Protein AF-A0A934IJY9-F1 (afdb_monomer_lite)

Sequence (150 aa):
MQFLTVPRVTLLGAALAAGGCPAAQGAAPAQQARPVVALDCAAAEARLPGACRALKDALRAIAPGAVQRVMDDLSRAPTRPGDLALALRIADARVRLDWRHGADALRPGPSAPLRPGAAPGPLVRRLLADLPDPLRPKARARPAFDPPEP

Structure (mmCIF, N/CA/C/O backbone):
data_AF-A0A934IJY9-F1
#
_entry.id   AF-A0A934IJY9-F1
#
loop_
_atom_site.group_PDB
_atom_site.id
_atom_site.type_symbol
_atom_site.label_atom_id
_atom_site.label_alt_id
_atom_site.label_comp_id
_atom_site.label_asym_id
_atom_site.label_entity_id
_atom_site.label_seq_id
_atom_site.pdbx_PDB_ins_code
_atom_site.Cartn_x
_atom_site.Cartn_y
_atom_site.Cartn_z
_atom_site.occupancy
_atom_site.B_iso_or_equiv
_atom_site.auth_seq_id
_atom_site.auth_comp_id
_atom_site.auth_asym_id
_atom_site.auth_atom_id
_atom_site.pdbx_PDB_model_num
ATOM 1 N N . MET A 1 1 ? -16.702 26.039 96.325 1.00 39.88 1 MET A N 1
ATOM 2 C CA . MET A 1 1 ? -15.902 25.746 95.115 1.00 39.88 1 MET A CA 1
ATOM 3 C C . MET A 1 1 ? -16.647 26.371 93.943 1.00 39.88 1 MET A C 1
ATOM 5 O O . MET A 1 1 ? -17.825 26.082 93.811 1.00 39.88 1 MET A O 1
ATOM 9 N N . GLN A 1 2 ? -16.154 27.521 93.462 1.00 42.94 2 GLN A N 1
ATOM 10 C CA . GLN A 1 2 ? -15.513 27.708 92.140 1.00 42.94 2 GLN A CA 1
ATOM 11 C C . GLN A 1 2 ? -16.478 27.482 90.959 1.00 42.94 2 GLN A C 1
ATOM 13 O O . GLN A 1 2 ? -17.126 26.450 90.918 1.00 42.94 2 GLN A O 1
ATOM 18 N N . PHE A 1 3 ? -16.566 28.294 89.908 1.00 38.41 3 PHE A N 1
ATOM 19 C CA . PHE A 1 3 ? -16.251 29.694 89.595 1.00 38.41 3 PHE A CA 1
ATOM 20 C C . PHE A 1 3 ? -16.725 29.870 88.129 1.00 38.41 3 PHE A C 1
ATOM 22 O O . PHE A 1 3 ? -16.528 28.956 87.340 1.00 38.41 3 PHE A O 1
ATOM 29 N N . LEU A 1 4 ? -17.293 31.042 87.809 1.00 41.91 4 LEU A N 1
ATOM 30 C CA . LEU A 1 4 ? -17.142 31.824 86.557 1.00 41.91 4 LEU A CA 1
ATOM 31 C C . LEU A 1 4 ? -17.457 31.151 85.184 1.00 41.91 4 LEU A C 1
ATOM 33 O O 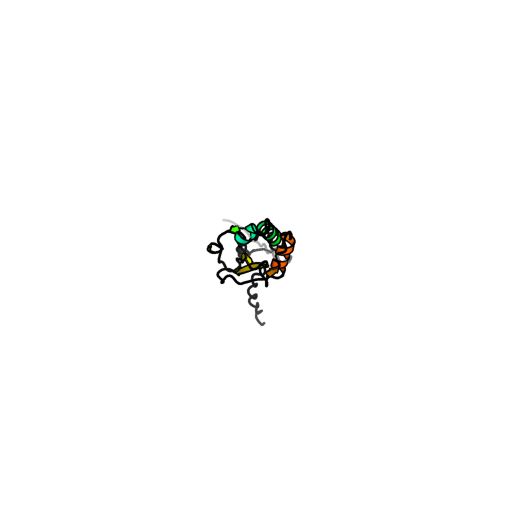. LEU A 1 4 ? -16.870 30.149 84.812 1.00 41.91 4 LEU A O 1
ATOM 37 N N . THR A 1 5 ? -18.427 31.635 84.392 1.00 41.69 5 THR A N 1
ATOM 38 C CA . THR A 1 5 ? -18.363 32.798 83.455 1.00 41.69 5 THR A CA 1
ATOM 39 C C . THR A 1 5 ? -18.148 32.356 81.992 1.00 41.69 5 THR A C 1
ATOM 41 O O . THR A 1 5 ? -17.068 31.903 81.647 1.00 41.69 5 THR A O 1
ATOM 44 N N . VAL A 1 6 ? -19.220 32.411 81.170 1.00 43.47 6 VAL A N 1
ATOM 45 C CA . VAL A 1 6 ? -19.482 33.321 80.004 1.00 43.47 6 VAL A CA 1
ATOM 46 C C . VAL A 1 6 ? -18.249 33.779 79.162 1.00 43.47 6 VAL A C 1
ATOM 48 O O . VAL A 1 6 ? -17.202 33.950 79.772 1.00 43.47 6 VAL A O 1
ATOM 51 N N . PRO A 1 7 ? -18.295 34.167 77.849 1.00 51.06 7 PRO A N 1
ATOM 52 C CA . PRO A 1 7 ? -19.307 34.115 76.762 1.00 51.06 7 PRO A CA 1
ATOM 53 C C . PRO A 1 7 ? -18.787 33.641 75.360 1.00 51.06 7 PRO A C 1
ATOM 55 O O . PRO A 1 7 ? -17.604 33.431 75.132 1.00 51.06 7 PRO A O 1
ATOM 58 N N . ARG A 1 8 ? -19.732 33.592 74.398 1.00 47.12 8 ARG A N 1
ATOM 59 C CA . ARG A 1 8 ? -19.678 34.009 72.967 1.00 47.12 8 ARG A CA 1
ATOM 60 C C . ARG A 1 8 ? -18.333 34.023 72.219 1.00 47.12 8 ARG A C 1
ATOM 62 O O . ARG A 1 8 ? -17.510 34.893 72.473 1.00 47.12 8 ARG A O 1
ATOM 69 N N . VAL A 1 9 ? -18.325 33.355 71.058 1.00 45.47 9 VAL A N 1
ATOM 70 C CA . VAL A 1 9 ? -17.941 34.003 69.787 1.00 45.47 9 VAL A CA 1
ATOM 71 C C . VAL A 1 9 ? -18.907 33.560 68.685 1.00 45.47 9 VAL A C 1
ATOM 73 O O . VAL A 1 9 ? -18.938 32.401 68.287 1.00 45.47 9 VAL A O 1
ATOM 76 N N . THR A 1 10 ? -19.710 34.507 68.206 1.00 46.72 10 THR A N 1
ATOM 77 C CA . THR A 1 10 ? -20.402 34.433 66.918 1.00 46.72 10 THR A CA 1
ATOM 78 C C . THR A 1 10 ? -19.390 34.822 65.844 1.00 46.72 10 THR A C 1
ATOM 80 O O . THR A 1 10 ? -18.819 35.906 65.935 1.00 46.72 10 THR A O 1
ATOM 83 N N . LEU A 1 11 ? -19.190 33.998 64.818 1.00 49.59 11 LEU A N 1
ATOM 84 C CA . LEU A 1 11 ? -18.538 34.426 63.580 1.00 49.59 11 LEU A CA 1
ATOM 85 C C . LEU A 1 11 ? -19.429 34.038 62.402 1.00 49.59 11 LEU A C 1
ATOM 87 O O . LEU A 1 11 ? -19.454 32.899 61.945 1.00 49.59 11 LEU A O 1
ATOM 91 N N . LEU A 1 12 ? -20.197 35.033 61.954 1.00 44.19 12 LEU A N 1
ATOM 92 C CA . LEU A 1 12 ? -20.664 35.136 60.579 1.00 44.19 12 LEU A CA 1
ATOM 93 C C . LEU A 1 12 ? -19.436 35.124 59.661 1.00 44.19 12 LEU A C 1
ATOM 95 O O . LEU A 1 12 ? -18.522 35.924 59.843 1.00 44.19 12 LEU A O 1
ATOM 99 N N . GLY A 1 13 ? -19.459 34.269 58.646 1.00 36.81 13 GLY A N 1
ATOM 100 C CA . GLY A 1 13 ? -18.514 34.292 57.537 1.00 36.81 13 GLY A CA 1
ATOM 101 C C . GLY A 1 13 ? -19.250 34.010 56.236 1.00 36.81 13 GLY A C 1
ATOM 102 O O . GLY A 1 13 ? -19.207 32.896 55.731 1.00 36.81 13 GLY A O 1
ATOM 103 N N . ALA A 1 14 ? -19.956 35.014 55.718 1.00 49.47 14 ALA A N 1
ATOM 104 C CA . ALA A 1 14 ? -20.359 35.062 54.320 1.00 49.47 14 ALA A CA 1
ATOM 105 C C . ALA A 1 14 ? -19.347 35.943 53.578 1.00 49.47 14 ALA A C 1
ATOM 107 O O . ALA A 1 14 ? -19.273 37.141 53.840 1.00 49.47 14 ALA A O 1
ATOM 108 N N . ALA A 1 15 ? -18.575 35.355 52.665 1.00 47.81 15 ALA A N 1
ATOM 109 C CA . ALA A 1 15 ? -17.852 36.084 51.629 1.00 47.81 15 ALA A CA 1
ATOM 110 C C . ALA A 1 15 ? -17.633 35.168 50.418 1.00 47.81 15 ALA A C 1
ATOM 112 O O . ALA A 1 15 ? -16.990 34.124 50.507 1.00 47.81 15 ALA A O 1
ATOM 113 N N . LEU A 1 16 ? -18.227 35.575 49.297 1.00 47.97 16 LEU A N 1
ATOM 114 C CA . LEU A 1 16 ? -18.007 35.039 47.962 1.00 47.97 16 LEU A CA 1
ATOM 115 C C . LEU A 1 16 ? -16.563 35.297 47.505 1.00 47.97 16 LEU A C 1
ATOM 117 O O . LEU A 1 16 ? -16.056 36.386 47.756 1.00 47.97 16 LEU A O 1
ATOM 121 N N . ALA A 1 17 ? -15.971 34.368 46.745 1.00 40.31 17 ALA A N 1
ATOM 122 C CA . ALA A 1 17 ? -15.348 34.635 45.438 1.00 40.31 17 ALA A CA 1
ATOM 123 C C . ALA A 1 17 ? -14.530 33.431 44.932 1.00 40.31 17 ALA A C 1
ATOM 125 O O . ALA A 1 17 ? -13.671 32.911 45.629 1.00 40.31 17 ALA A O 1
ATOM 126 N N . ALA A 1 18 ? -14.798 33.072 43.674 1.00 43.62 18 ALA A N 1
ATOM 127 C CA . ALA A 1 18 ? -13.849 32.633 42.650 1.00 43.62 18 ALA A CA 1
ATOM 128 C C . ALA A 1 18 ? -12.786 31.557 42.973 1.00 43.62 18 ALA A C 1
ATOM 130 O O . ALA A 1 18 ? -11.790 31.805 43.641 1.00 43.62 18 ALA A O 1
ATOM 131 N N . GLY A 1 19 ? -12.890 30.439 42.243 1.00 42.66 19 GLY A N 1
ATOM 132 C CA . GLY A 1 19 ? -11.715 29.755 41.694 1.00 42.66 19 GLY A CA 1
ATOM 133 C C . GLY A 1 19 ? -11.432 28.367 42.263 1.00 42.66 19 GLY A C 1
ATOM 134 O O . GLY A 1 19 ? -10.931 28.237 43.371 1.00 42.66 19 GLY A O 1
ATOM 135 N N . GLY A 1 20 ? -11.667 27.329 41.450 1.00 34.41 20 GLY A N 1
ATOM 136 C CA . GLY A 1 20 ? -11.068 26.013 41.694 1.00 34.41 20 GLY A CA 1
ATOM 137 C C . GLY A 1 20 ? -11.815 24.803 41.127 1.00 34.41 20 GLY A C 1
ATOM 138 O O . GLY A 1 20 ? -12.292 23.971 41.887 1.00 34.41 20 GLY A O 1
ATOM 139 N N . CYS A 1 21 ? -11.851 24.639 39.800 1.00 44.97 21 CYS A N 1
ATOM 140 C CA . CYS A 1 21 ? -11.663 23.290 39.225 1.00 44.97 21 CYS A CA 1
ATOM 141 C C . CYS A 1 21 ? -10.242 22.798 39.607 1.00 44.97 21 CYS A C 1
ATOM 143 O O . CYS A 1 21 ? -9.405 23.674 39.834 1.00 44.97 21 CYS A O 1
ATOM 145 N N . PRO A 1 22 ? -9.882 21.490 39.606 1.00 49.22 22 PRO A N 1
ATOM 146 C CA . PRO A 1 22 ? -10.523 20.385 38.877 1.00 49.22 22 PRO A CA 1
ATOM 147 C C . PRO A 1 22 ? -10.509 19.020 39.619 1.00 49.22 22 PRO A C 1
ATOM 149 O O . PRO A 1 22 ? -9.453 18.504 39.970 1.00 49.22 22 PRO A O 1
ATOM 152 N N . ALA A 1 23 ? -11.639 18.321 39.742 1.00 41.19 23 ALA A N 1
ATOM 153 C CA . ALA A 1 23 ? -11.601 16.869 39.972 1.00 41.19 23 ALA A CA 1
ATOM 154 C C . ALA A 1 23 ? -11.838 16.167 38.637 1.00 41.19 23 ALA A C 1
ATOM 156 O O . ALA A 1 23 ? -12.945 15.775 38.278 1.00 41.19 23 ALA A O 1
ATOM 157 N N . ALA A 1 24 ? -10.748 16.093 37.880 1.00 48.19 24 ALA A N 1
ATOM 158 C CA . ALA A 1 24 ? -10.607 15.335 36.659 1.00 48.19 24 ALA A CA 1
ATOM 159 C C . ALA A 1 24 ? -10.937 13.854 36.903 1.00 48.19 24 ALA A C 1
ATOM 161 O O . ALA A 1 24 ? -10.060 13.048 37.192 1.00 48.19 24 ALA A O 1
ATOM 162 N N . GLN A 1 25 ? -12.186 13.463 36.675 1.00 42.84 25 GLN A N 1
ATOM 163 C CA . GLN A 1 25 ? -12.446 12.156 36.081 1.00 42.84 25 GLN A CA 1
ATOM 164 C C . GLN A 1 25 ? -12.276 12.334 34.580 1.00 42.84 25 GLN A C 1
ATOM 166 O O . GLN A 1 25 ? -13.222 12.322 33.796 1.00 42.84 25 GLN A O 1
ATOM 171 N N . GLY A 1 26 ? -11.023 12.585 34.192 1.00 38.62 26 GLY A N 1
ATOM 172 C CA . GLY A 1 26 ? -10.607 12.342 32.832 1.00 38.62 26 GLY A CA 1
ATOM 173 C C . GLY A 1 26 ? -10.929 10.884 32.580 1.00 38.62 26 GLY A C 1
ATOM 174 O O . GLY A 1 26 ? -10.255 10.004 33.110 1.00 38.62 26 GLY A O 1
ATOM 175 N N . ALA A 1 27 ? -11.981 10.632 31.801 1.00 39.31 27 ALA A N 1
ATOM 176 C CA . ALA A 1 27 ? -12.021 9.444 30.981 1.00 39.31 27 ALA A CA 1
ATOM 177 C C . ALA A 1 27 ? -10.633 9.387 30.350 1.00 39.31 27 ALA A C 1
ATOM 179 O O . ALA A 1 27 ? -10.300 10.261 29.544 1.00 39.31 27 ALA A O 1
ATOM 180 N N . ALA A 1 28 ? -9.784 8.467 30.830 1.00 37.78 28 ALA A N 1
ATOM 181 C CA . ALA A 1 28 ? -8.493 8.217 30.220 1.00 37.78 28 ALA A CA 1
ATOM 182 C C . ALA A 1 28 ? -8.800 8.169 28.726 1.00 37.78 28 ALA A C 1
ATOM 184 O O . ALA A 1 28 ? -9.704 7.402 28.367 1.00 37.78 28 ALA A O 1
ATOM 185 N N . PRO A 1 29 ? -8.220 9.063 27.897 1.00 42.06 29 PRO A N 1
ATOM 186 C CA . PRO A 1 29 ? -8.579 9.122 26.493 1.00 42.06 29 PRO A CA 1
ATOM 187 C C . PRO A 1 29 ? -8.396 7.701 26.016 1.00 42.06 29 PRO A C 1
ATOM 189 O O . PRO A 1 29 ? -7.272 7.208 26.115 1.00 42.06 29 PRO A O 1
ATOM 192 N N . ALA A 1 30 ? -9.510 7.027 25.683 1.00 45.91 30 ALA A N 1
ATOM 193 C CA . ALA A 1 30 ? -9.526 5.611 25.353 1.00 45.91 30 ALA A CA 1
ATOM 194 C C . ALA A 1 30 ? -8.366 5.447 24.403 1.00 45.91 30 ALA A C 1
ATOM 196 O O . ALA A 1 30 ? -8.402 6.086 23.353 1.00 45.91 30 ALA A O 1
ATOM 197 N N . GLN A 1 31 ? -7.293 4.809 24.880 1.00 47.12 31 GLN A N 1
ATOM 198 C CA . GLN A 1 31 ? -5.966 4.951 24.306 1.00 47.12 31 GLN A CA 1
ATOM 199 C C . GLN A 1 31 ? -6.106 4.372 22.918 1.00 47.12 31 GLN A C 1
ATOM 201 O O . GLN A 1 31 ? -6.133 3.152 22.776 1.00 47.12 31 GLN A O 1
ATOM 206 N N . GLN A 1 32 ? -6.401 5.249 21.949 1.00 52.84 32 GLN A N 1
ATOM 207 C CA . GLN A 1 32 ? -6.930 4.862 20.653 1.00 52.84 32 GLN A CA 1
ATOM 208 C C . GLN A 1 32 ? -5.838 3.983 20.103 1.00 52.84 32 GLN A C 1
ATOM 210 O O . GLN A 1 32 ? -4.730 4.474 19.870 1.00 52.84 32 GLN A O 1
ATOM 215 N N . ALA A 1 33 ? -6.104 2.674 20.075 1.00 56.91 33 ALA A N 1
ATOM 216 C CA . ALA A 1 33 ? -5.108 1.686 19.724 1.00 56.91 33 ALA A CA 1
ATOM 217 C C . ALA A 1 33 ? -4.552 2.150 18.386 1.00 56.91 33 ALA A C 1
ATOM 219 O O . ALA A 1 33 ? -5.311 2.263 17.424 1.00 56.91 33 ALA A O 1
ATOM 220 N N . ARG A 1 34 ? -3.284 2.589 18.388 1.00 63.50 34 ARG A N 1
ATOM 221 C CA . ARG A 1 34 ? -2.725 3.305 17.244 1.00 63.50 34 ARG A CA 1
ATOM 222 C C . ARG A 1 34 ? -2.916 2.401 16.032 1.00 63.50 34 ARG A C 1
ATOM 224 O O . ARG A 1 34 ? -2.428 1.270 16.099 1.00 63.50 34 ARG A O 1
ATOM 231 N N . PRO A 1 35 ? -3.637 2.855 14.994 1.00 67.19 35 PRO A N 1
ATOM 232 C CA . PRO A 1 35 ? -3.967 2.005 13.864 1.00 67.19 35 PRO A CA 1
ATOM 233 C C . PRO A 1 35 ? -2.666 1.475 13.277 1.00 67.19 35 PRO A C 1
ATOM 235 O O . PRO A 1 35 ? -1.737 2.245 13.014 1.00 67.19 35 PRO A O 1
ATOM 238 N N . VAL A 1 36 ? -2.564 0.156 13.151 1.00 76.94 36 VAL A N 1
ATOM 239 C CA . VAL A 1 36 ? -1.378 -0.480 12.592 1.00 76.94 36 VAL A CA 1
ATOM 240 C C . VAL A 1 36 ? -1.572 -0.608 11.093 1.00 76.94 36 VAL A C 1
ATOM 242 O O . VAL A 1 36 ? -2.537 -1.215 10.631 1.00 76.94 36 VAL A O 1
ATOM 245 N N . VAL A 1 37 ? -0.625 -0.065 10.330 1.00 80.62 37 VAL A N 1
ATOM 246 C CA . VAL A 1 37 ? -0.552 -0.289 8.886 1.00 80.62 37 VAL A CA 1
ATOM 247 C C . VAL A 1 37 ? 0.420 -1.430 8.589 1.00 80.62 37 VAL A C 1
ATOM 249 O O . VAL A 1 37 ? 1.591 -1.349 8.968 1.00 80.62 37 VAL A O 1
ATOM 252 N N . ALA A 1 38 ? -0.060 -2.469 7.905 1.00 85.69 38 ALA A N 1
ATOM 253 C CA . ALA A 1 38 ? 0.746 -3.556 7.349 1.00 85.69 38 ALA A CA 1
ATOM 254 C C . ALA A 1 38 ? 0.913 -3.379 5.834 1.00 85.69 38 ALA A C 1
ATOM 256 O O . ALA A 1 38 ? -0.059 -3.084 5.141 1.00 85.69 38 ALA A O 1
ATOM 257 N N . LEU A 1 39 ? 2.135 -3.565 5.326 1.00 86.69 39 LEU A N 1
ATOM 258 C CA . LEU A 1 39 ? 2.479 -3.349 3.915 1.00 86.69 39 LEU A CA 1
ATOM 259 C C . LEU A 1 39 ? 3.077 -4.599 3.283 1.00 86.69 39 LEU A C 1
ATOM 261 O O . LEU A 1 39 ? 4.140 -5.010 3.736 1.00 86.69 39 LEU A O 1
ATOM 265 N N . ASP A 1 40 ? 2.468 -5.102 2.212 1.00 88.81 40 ASP A N 1
ATOM 266 C CA . ASP A 1 40 ? 3.044 -6.123 1.329 1.00 88.81 40 ASP A CA 1
ATOM 267 C C . ASP A 1 40 ? 3.461 -5.490 0.003 1.00 88.81 40 ASP A C 1
ATOM 269 O O . ASP A 1 40 ? 2.654 -4.897 -0.716 1.00 88.81 40 ASP A O 1
ATOM 273 N N . CYS A 1 41 ? 4.752 -5.583 -0.300 1.00 85.69 41 CYS A N 1
ATOM 274 C CA . CYS A 1 41 ? 5.341 -5.006 -1.499 1.00 85.69 41 CYS A CA 1
ATOM 275 C C . CYS A 1 41 ? 6.249 -5.984 -2.248 1.00 85.69 41 CYS A C 1
ATOM 277 O O . CYS A 1 41 ? 6.864 -5.566 -3.225 1.00 85.69 41 CYS A O 1
ATOM 279 N N . ALA A 1 42 ? 6.370 -7.246 -1.821 1.00 83.50 42 ALA A N 1
ATOM 280 C CA . ALA A 1 42 ? 7.441 -8.135 -2.282 1.00 83.50 42 ALA A CA 1
ATOM 281 C C . ALA A 1 42 ? 7.417 -8.330 -3.808 1.00 83.50 42 ALA A C 1
ATOM 283 O O . ALA A 1 42 ? 8.417 -8.128 -4.498 1.00 83.50 42 ALA A O 1
ATOM 284 N N . ALA A 1 43 ? 6.234 -8.624 -4.353 1.00 80.75 43 ALA A N 1
ATOM 285 C CA . ALA A 1 43 ? 6.044 -8.788 -5.792 1.00 80.75 43 ALA A CA 1
ATOM 286 C C . ALA A 1 43 ? 6.254 -7.480 -6.575 1.00 80.75 43 ALA A C 1
ATOM 288 O O . ALA A 1 43 ? 6.701 -7.506 -7.724 1.00 80.75 43 ALA A O 1
ATOM 289 N N . ALA A 1 44 ? 5.927 -6.334 -5.970 1.00 83.44 44 ALA A N 1
ATOM 290 C CA . ALA A 1 44 ? 6.085 -5.044 -6.620 1.00 83.44 44 ALA A CA 1
ATOM 291 C C . ALA A 1 44 ? 7.544 -4.573 -6.640 1.00 83.44 44 ALA A C 1
ATOM 293 O O . ALA A 1 44 ? 7.997 -4.053 -7.655 1.00 83.44 44 ALA A O 1
ATOM 294 N N . GLU A 1 45 ? 8.293 -4.805 -5.563 1.00 84.94 45 GLU A N 1
ATOM 295 C CA . GLU A 1 45 ? 9.688 -4.381 -5.416 1.00 84.94 45 GLU A CA 1
ATOM 296 C C . GLU A 1 45 ? 10.602 -5.039 -6.461 1.00 84.94 45 GLU A C 1
ATOM 298 O O . GLU A 1 45 ? 11.512 -4.398 -6.980 1.00 84.94 45 GLU A O 1
ATOM 303 N N . ALA A 1 46 ? 10.300 -6.285 -6.846 1.00 85.06 46 ALA A N 1
ATOM 304 C CA . ALA A 1 46 ? 11.024 -7.008 -7.892 1.00 85.06 46 ALA A CA 1
ATOM 305 C C . ALA A 1 46 ? 10.947 -6.335 -9.277 1.00 85.06 46 ALA A C 1
ATOM 307 O O . ALA A 1 46 ? 11.827 -6.537 -10.111 1.00 85.06 46 ALA A O 1
ATOM 308 N N . ARG A 1 47 ? 9.896 -5.549 -9.548 1.00 84.06 47 ARG A N 1
ATOM 309 C CA . ARG A 1 47 ? 9.691 -4.861 -10.839 1.00 84.06 47 ARG A CA 1
ATOM 310 C C . ARG A 1 47 ? 9.747 -3.339 -10.743 1.00 84.06 47 ARG A C 1
ATOM 312 O O . ARG A 1 47 ? 9.931 -2.678 -11.761 1.00 84.06 47 ARG A O 1
ATOM 319 N N . LEU A 1 48 ? 9.587 -2.786 -9.548 1.00 85.88 48 LEU A N 1
ATOM 320 C CA . LEU A 1 48 ? 9.677 -1.363 -9.258 1.00 85.88 48 LEU A CA 1
ATOM 321 C C . LEU A 1 48 ? 10.511 -1.166 -7.979 1.00 85.88 48 LEU A C 1
ATOM 323 O O . LEU A 1 48 ? 9.949 -0.991 -6.895 1.00 85.88 48 LEU A O 1
ATOM 327 N N . PRO A 1 49 ? 11.850 -1.198 -8.091 1.00 88.25 49 PRO A N 1
ATOM 328 C CA . PRO A 1 49 ? 12.735 -1.019 -6.948 1.00 88.25 49 PRO A CA 1
ATOM 329 C C . PRO A 1 49 ? 12.477 0.316 -6.240 1.00 88.25 49 PRO A C 1
ATOM 331 O O . PRO A 1 49 ? 12.357 1.364 -6.876 1.00 88.25 49 PRO A O 1
ATOM 334 N N . GLY A 1 50 ? 12.391 0.291 -4.913 1.00 88.00 50 GLY A N 1
ATOM 335 C CA . GLY A 1 50 ? 12.101 1.450 -4.074 1.00 88.00 50 GLY A CA 1
ATOM 336 C C . GLY A 1 50 ? 10.611 1.750 -3.880 1.00 88.00 50 GLY A C 1
ATOM 337 O O . GLY A 1 50 ? 10.288 2.697 -3.156 1.00 88.00 50 GLY A O 1
ATOM 338 N N . ALA A 1 51 ? 9.694 0.972 -4.467 1.00 87.75 51 ALA A N 1
ATOM 339 C CA . ALA A 1 51 ? 8.252 1.156 -4.298 1.00 87.75 51 ALA A CA 1
ATOM 340 C C . ALA A 1 51 ? 7.807 0.993 -2.842 1.00 87.75 51 ALA A C 1
ATOM 342 O O . ALA A 1 51 ? 7.036 1.806 -2.330 1.00 87.75 51 ALA A O 1
ATOM 343 N N . CYS A 1 52 ? 8.345 -0.006 -2.145 1.00 88.06 52 CYS A N 1
ATOM 344 C CA . CYS A 1 52 ? 8.047 -0.263 -0.742 1.00 88.06 52 CYS A CA 1
ATOM 345 C C . CYS A 1 52 ? 8.497 0.900 0.150 1.00 88.06 52 CYS A C 1
ATOM 347 O O . CYS A 1 52 ? 7.774 1.326 1.053 1.00 88.06 52 CYS A O 1
ATOM 349 N N . ARG A 1 53 ? 9.690 1.452 -0.109 1.00 88.81 53 ARG A N 1
ATOM 350 C CA . ARG A 1 53 ? 10.202 2.617 0.625 1.00 88.81 53 ARG A CA 1
ATOM 351 C C . ARG A 1 53 ? 9.350 3.855 0.358 1.00 88.81 53 ARG A C 1
ATOM 353 O O . ARG A 1 53 ? 8.915 4.496 1.308 1.00 88.81 53 ARG A O 1
ATOM 360 N N . ALA A 1 54 ? 9.039 4.127 -0.907 1.00 90.19 54 ALA A N 1
ATOM 361 C CA . ALA A 1 54 ? 8.156 5.221 -1.298 1.00 90.19 54 ALA A CA 1
ATOM 362 C C . ALA A 1 54 ? 6.776 5.136 -0.626 1.00 90.19 54 ALA A C 1
ATOM 364 O O . ALA A 1 54 ? 6.249 6.158 -0.187 1.00 90.19 54 ALA A O 1
ATOM 365 N N . LEU A 1 55 ? 6.212 3.929 -0.501 1.00 88.31 55 LEU A N 1
ATOM 366 C CA . LEU A 1 55 ? 4.936 3.698 0.178 1.00 88.31 55 LEU A CA 1
ATOM 367 C C . LEU A 1 55 ? 5.013 4.009 1.669 1.00 88.31 55 LEU A C 1
ATOM 369 O O . LEU A 1 55 ? 4.159 4.730 2.180 1.00 88.31 55 LEU A O 1
ATOM 373 N N . LYS A 1 56 ? 6.058 3.541 2.357 1.00 87.50 56 LYS A N 1
ATOM 374 C CA . LYS A 1 56 ? 6.290 3.870 3.772 1.00 87.50 56 LYS A CA 1
ATOM 375 C C . LYS A 1 56 ? 6.446 5.372 3.981 1.00 87.50 56 LYS A C 1
ATOM 377 O O . LYS A 1 56 ? 5.832 5.916 4.894 1.00 87.50 56 LYS A O 1
ATOM 382 N N . ASP A 1 57 ? 7.244 6.031 3.145 1.00 87.56 57 ASP A N 1
ATOM 383 C CA . ASP A 1 57 ? 7.515 7.465 3.259 1.00 87.56 57 ASP A CA 1
ATOM 384 C C . ASP A 1 57 ? 6.246 8.289 3.003 1.00 87.56 57 ASP A C 1
ATOM 386 O O . ASP A 1 57 ? 5.947 9.218 3.753 1.00 87.56 57 ASP A O 1
ATOM 390 N N . ALA A 1 58 ? 5.445 7.910 2.003 1.00 85.88 58 ALA A N 1
ATOM 391 C CA . ALA A 1 58 ? 4.162 8.548 1.734 1.00 85.88 58 ALA A CA 1
ATOM 392 C C . ALA A 1 58 ? 3.157 8.332 2.878 1.00 85.88 58 ALA A C 1
ATOM 394 O O . ALA A 1 58 ? 2.528 9.286 3.323 1.00 85.88 58 ALA A O 1
ATOM 395 N N . LEU A 1 59 ? 3.045 7.118 3.420 1.00 82.25 59 LEU A N 1
ATOM 396 C CA . LEU A 1 59 ? 2.148 6.837 4.545 1.00 82.25 59 LEU A CA 1
ATOM 397 C C . LEU A 1 59 ? 2.560 7.560 5.825 1.00 82.25 59 LEU A C 1
ATOM 399 O O . LEU A 1 59 ? 1.697 8.060 6.539 1.00 82.25 59 LEU A O 1
ATOM 403 N N . ARG A 1 60 ? 3.863 7.665 6.107 1.00 81.75 60 ARG A N 1
ATOM 404 C CA . ARG A 1 60 ? 4.375 8.447 7.244 1.00 81.75 60 ARG A CA 1
ATOM 405 C C . ARG A 1 60 ? 4.043 9.930 7.121 1.00 81.75 60 ARG A C 1
ATOM 407 O O . ARG A 1 60 ? 3.808 10.565 8.142 1.00 81.75 60 ARG A O 1
ATOM 414 N N . ALA A 1 61 ? 4.011 10.461 5.899 1.00 81.19 61 ALA A N 1
ATOM 415 C CA . ALA A 1 61 ? 3.630 11.846 5.653 1.00 81.19 61 ALA A CA 1
ATOM 416 C C . ALA A 1 61 ? 2.130 12.100 5.889 1.00 81.19 61 ALA A C 1
ATOM 418 O O . ALA A 1 61 ? 1.773 13.184 6.336 1.00 81.19 61 ALA A O 1
ATOM 419 N N . ILE A 1 62 ? 1.260 11.120 5.610 1.00 74.75 62 ILE A N 1
ATOM 420 C CA . ILE A 1 62 ? -0.197 11.288 5.751 1.00 74.75 62 ILE A CA 1
ATOM 421 C C . ILE A 1 62 ? -0.684 10.902 7.159 1.00 74.75 62 ILE A C 1
ATOM 423 O O . ILE A 1 62 ? -1.564 11.553 7.714 1.00 74.75 62 ILE A O 1
ATOM 427 N N . ALA A 1 63 ? -0.104 9.858 7.753 1.00 71.81 63 ALA A N 1
ATOM 428 C CA . ALA A 1 63 ? -0.456 9.336 9.071 1.00 71.81 63 ALA A CA 1
ATOM 429 C C . ALA A 1 63 ? 0.815 9.085 9.909 1.00 71.81 63 ALA A C 1
ATOM 431 O O . ALA A 1 63 ? 1.280 7.940 10.034 1.00 71.81 63 ALA A O 1
ATOM 432 N N . PRO A 1 64 ? 1.411 10.147 10.485 1.00 66.19 64 PRO A N 1
ATOM 433 C CA . PRO A 1 64 ? 2.627 10.030 11.279 1.00 66.19 64 PRO A CA 1
ATOM 434 C C . PRO A 1 64 ? 2.377 9.136 12.503 1.00 66.19 64 PRO A C 1
ATOM 436 O O . PRO A 1 64 ? 1.587 9.457 13.385 1.00 66.19 64 PRO A O 1
ATOM 439 N N . GLY A 1 65 ? 3.047 7.981 12.543 1.00 64.62 65 GLY A N 1
ATOM 440 C CA . GLY A 1 65 ? 2.952 7.008 13.640 1.00 64.62 65 GLY A CA 1
ATOM 441 C C . GLY A 1 65 ? 2.056 5.786 13.394 1.00 64.62 65 GLY A C 1
ATOM 442 O O . GLY A 1 65 ? 2.042 4.898 14.244 1.00 64.62 65 GLY A O 1
ATOM 443 N N . ALA A 1 66 ? 1.362 5.694 12.251 1.00 66.94 66 ALA A N 1
ATOM 444 C CA . ALA A 1 66 ? 0.524 4.533 11.903 1.00 66.94 66 ALA A CA 1
ATOM 445 C C . ALA A 1 66 ? 1.317 3.385 11.236 1.00 66.94 66 ALA A C 1
ATOM 447 O O . ALA A 1 66 ? 0.939 2.213 11.286 1.00 66.94 66 ALA A O 1
ATOM 448 N N . VAL A 1 67 ? 2.464 3.702 10.628 1.00 69.75 67 VAL A N 1
ATOM 449 C CA . VAL A 1 67 ? 3.318 2.715 9.948 1.00 69.75 67 VAL A CA 1
ATOM 450 C C . VAL A 1 67 ? 4.217 2.015 10.966 1.00 69.75 67 VAL A C 1
ATOM 452 O O . VAL A 1 67 ? 5.315 2.492 11.252 1.00 69.75 67 VAL A O 1
ATOM 455 N N . GLN A 1 68 ? 3.761 0.884 11.508 1.00 65.94 68 GLN A N 1
ATOM 456 C CA . GLN A 1 68 ? 4.558 0.090 12.451 1.00 65.94 68 GLN A CA 1
ATOM 457 C C . GLN A 1 68 ? 5.245 -1.119 11.816 1.00 65.94 68 GLN A C 1
ATOM 459 O O . GLN A 1 68 ? 6.307 -1.516 12.296 1.00 65.94 68 GLN A O 1
ATOM 464 N N . ARG A 1 69 ? 4.683 -1.725 10.758 1.00 70.62 69 ARG A N 1
ATOM 465 C CA . ARG A 1 69 ? 5.234 -2.977 10.226 1.00 70.62 69 ARG A CA 1
ATOM 466 C C . ARG A 1 69 ? 5.104 -3.110 8.715 1.00 70.62 69 ARG A C 1
ATOM 468 O O . ARG A 1 69 ? 4.095 -2.784 8.105 1.00 70.62 69 ARG A O 1
ATOM 475 N N . VAL A 1 70 ? 6.159 -3.643 8.124 1.00 70.56 70 VAL A N 1
ATOM 476 C CA . VAL A 1 70 ? 6.237 -4.021 6.715 1.00 70.56 70 VAL A CA 1
ATOM 477 C C . VAL A 1 70 ? 6.290 -5.534 6.719 1.00 70.56 70 VAL A C 1
ATOM 479 O O . VAL A 1 70 ? 7.022 -6.106 7.526 1.00 70.56 70 VAL A O 1
ATOM 482 N N . MET A 1 71 ? 5.437 -6.164 5.930 1.00 70.75 71 MET A N 1
ATOM 483 C CA . MET A 1 71 ? 5.158 -7.585 6.029 1.00 70.75 71 MET A CA 1
ATOM 484 C C . MET A 1 71 ? 5.088 -8.186 4.638 1.00 70.75 71 MET A C 1
ATOM 486 O O . MET A 1 71 ? 4.248 -7.795 3.842 1.00 70.75 71 MET A O 1
ATOM 490 N N . ASP A 1 72 ? 5.897 -9.205 4.389 1.00 68.19 72 ASP A N 1
ATOM 491 C CA . ASP A 1 72 ? 5.836 -9.967 3.137 1.00 68.19 72 ASP A CA 1
ATOM 492 C C . ASP A 1 72 ? 4.679 -10.988 3.125 1.00 68.19 72 ASP A C 1
ATOM 494 O O . ASP A 1 72 ? 4.442 -11.658 2.127 1.00 68.19 72 ASP A O 1
ATOM 498 N N . ASP A 1 73 ? 3.944 -11.104 4.240 1.00 73.88 73 ASP A N 1
ATOM 499 C CA . ASP A 1 73 ? 2.783 -11.981 4.398 1.00 73.88 73 ASP A CA 1
ATOM 500 C C . ASP A 1 73 ? 1.595 -11.222 5.013 1.00 73.88 73 ASP A C 1
ATOM 502 O O . ASP A 1 73 ? 1.528 -10.970 6.224 1.00 73.88 73 ASP A O 1
ATOM 506 N N . LEU A 1 74 ? 0.623 -10.885 4.162 1.00 76.69 74 LEU A N 1
ATOM 507 C CA . LEU A 1 74 ? -0.634 -10.237 4.547 1.00 76.69 74 LEU A CA 1
ATOM 508 C C . LEU A 1 74 ? -1.508 -11.098 5.462 1.00 76.69 74 LEU A C 1
ATOM 510 O O . LEU A 1 74 ? -2.402 -10.555 6.110 1.00 76.69 74 LEU A O 1
ATOM 514 N N . SER A 1 75 ? -1.302 -12.412 5.530 1.00 73.81 75 SER A N 1
ATOM 515 C CA . SER A 1 75 ? -2.103 -13.316 6.372 1.00 73.81 75 SER A CA 1
ATOM 516 C C . SER A 1 75 ? -1.871 -13.060 7.859 1.00 73.81 75 SER A C 1
ATOM 518 O O . SER A 1 75 ? -2.728 -13.342 8.689 1.00 73.81 75 SER A O 1
ATOM 520 N N . ARG A 1 76 ? -0.717 -12.474 8.194 1.00 73.44 76 ARG A N 1
ATOM 521 C CA . ARG A 1 76 ? -0.341 -12.071 9.554 1.00 73.44 76 ARG A CA 1
ATOM 522 C C . ARG A 1 76 ? -0.639 -10.600 9.840 1.00 73.44 76 ARG A C 1
ATOM 524 O O . ARG A 1 76 ? -0.255 -10.100 10.900 1.00 73.44 76 ARG A O 1
ATOM 531 N N . ALA A 1 77 ? -1.256 -9.891 8.891 1.00 74.62 77 ALA A N 1
ATOM 532 C CA . ALA A 1 77 ? -1.631 -8.503 9.090 1.00 74.62 77 ALA A CA 1
ATOM 533 C C . ALA A 1 77 ? -2.615 -8.400 10.267 1.00 74.62 77 ALA A C 1
ATOM 535 O O . ALA A 1 77 ? -3.468 -9.273 10.442 1.00 74.62 77 ALA A O 1
ATOM 536 N N . PRO A 1 78 ? -2.497 -7.352 11.087 1.00 71.38 78 PRO A N 1
ATOM 537 C CA . PRO A 1 78 ? -3.378 -7.169 12.221 1.00 71.38 78 PRO A CA 1
ATOM 538 C C . PRO A 1 78 ? -4.805 -6.879 11.734 1.00 71.38 78 PRO A C 1
ATOM 540 O O . PRO A 1 78 ? -5.015 -6.232 10.709 1.00 71.38 78 PRO A O 1
ATOM 543 N N . THR A 1 79 ? -5.780 -7.427 12.455 1.00 79.44 79 THR A N 1
ATOM 544 C CA . THR A 1 79 ? -7.188 -7.484 12.039 1.00 79.44 79 THR A CA 1
ATOM 545 C C . THR A 1 79 ? -8.104 -6.638 12.920 1.00 79.44 79 THR A C 1
ATOM 547 O O . THR A 1 79 ? -9.328 -6.791 12.867 1.00 79.44 79 THR A O 1
ATOM 550 N N . ARG A 1 80 ? -7.558 -5.744 13.758 1.00 80.62 80 ARG A N 1
ATOM 551 C CA . ARG A 1 80 ? -8.391 -4.962 14.676 1.00 80.62 80 ARG A CA 1
ATOM 552 C C . ARG A 1 80 ? -9.184 -3.906 13.906 1.00 80.62 80 ARG A C 1
ATOM 554 O O . ARG A 1 80 ? -8.708 -3.384 12.896 1.00 80.62 80 ARG A O 1
ATOM 561 N N . PRO A 1 81 ? -10.379 -3.533 14.391 1.00 69.38 81 PRO A N 1
ATOM 562 C CA . PRO A 1 81 ? -11.123 -2.409 13.837 1.00 69.38 81 PRO A CA 1
ATOM 563 C C . PRO A 1 81 ? -10.273 -1.131 13.899 1.00 69.38 81 PRO A C 1
ATOM 565 O O . PRO A 1 81 ? -9.964 -0.648 14.986 1.00 69.38 81 PRO A O 1
ATOM 568 N N . GLY A 1 82 ? -9.878 -0.608 12.736 1.00 73.88 82 GLY A N 1
ATOM 569 C CA . GLY A 1 82 ? -8.991 0.556 12.604 1.00 73.88 82 GLY A CA 1
ATOM 570 C C . GLY A 1 82 ? -7.609 0.241 12.027 1.00 73.88 82 GLY A C 1
ATOM 571 O O . GLY A 1 82 ? -6.960 1.154 11.523 1.00 73.88 82 GLY A O 1
ATOM 572 N N . ASP A 1 83 ? -7.182 -1.023 12.019 1.00 80.75 83 ASP A N 1
ATOM 573 C CA . ASP A 1 83 ? -5.965 -1.431 11.313 1.00 80.75 83 ASP A CA 1
ATOM 574 C C . ASP A 1 83 ? -6.178 -1.372 9.795 1.00 80.75 83 ASP A C 1
ATOM 576 O O . ASP A 1 83 ? -7.300 -1.514 9.292 1.00 80.75 83 ASP A O 1
ATOM 580 N N . LEU A 1 84 ? -5.091 -1.153 9.060 1.00 83.69 84 LEU A N 1
ATOM 581 C CA . LEU A 1 84 ? -5.091 -1.056 7.604 1.00 83.69 84 LEU A CA 1
ATOM 582 C C . LEU A 1 84 ? -4.032 -2.004 7.041 1.00 83.69 84 LEU A C 1
ATOM 584 O O . LEU A 1 84 ? -2.869 -1.973 7.432 1.00 83.69 84 LEU A O 1
ATOM 588 N N . ALA A 1 85 ? -4.411 -2.832 6.080 1.00 88.06 85 ALA A N 1
ATOM 589 C CA . ALA A 1 85 ? -3.466 -3.601 5.286 1.00 88.06 85 ALA A CA 1
ATOM 590 C C . ALA A 1 85 ? -3.436 -3.029 3.872 1.00 88.06 85 ALA A C 1
ATOM 592 O O . ALA A 1 85 ? -4.491 -2.826 3.274 1.00 88.06 85 ALA A O 1
ATOM 593 N N . LEU A 1 86 ? -2.242 -2.792 3.339 1.00 88.69 86 LEU A N 1
ATOM 594 C CA . LEU A 1 86 ? -2.020 -2.341 1.971 1.00 88.69 86 LEU A CA 1
ATOM 595 C C . LEU A 1 86 ? -1.108 -3.331 1.255 1.00 88.69 86 LEU A C 1
ATOM 597 O O . LEU A 1 86 ? -0.104 -3.778 1.809 1.00 88.69 86 LEU A O 1
ATOM 601 N N . ALA A 1 87 ? -1.444 -3.650 0.014 1.00 90.19 87 ALA A N 1
ATOM 602 C CA . ALA A 1 87 ? -0.703 -4.585 -0.811 1.00 90.19 87 ALA A CA 1
ATOM 603 C C . ALA A 1 87 ? -0.448 -3.974 -2.184 1.00 90.19 87 ALA A C 1
ATOM 605 O O . ALA A 1 87 ? -1.376 -3.700 -2.946 1.00 90.19 87 ALA A O 1
ATOM 606 N N . LEU A 1 88 ? 0.821 -3.761 -2.511 1.00 90.00 88 LEU A N 1
ATOM 607 C CA . LEU A 1 88 ? 1.226 -3.256 -3.809 1.00 90.00 88 LEU A CA 1
ATOM 608 C C . LEU A 1 88 ? 1.407 -4.439 -4.762 1.00 90.00 88 LEU A C 1
ATOM 610 O O . LEU A 1 88 ? 2.279 -5.284 -4.564 1.00 90.00 88 LEU A O 1
ATOM 614 N N . ARG A 1 89 ? 0.578 -4.504 -5.803 1.00 90.19 89 ARG A N 1
ATOM 615 C CA . ARG A 1 89 ? 0.584 -5.591 -6.787 1.00 90.19 89 ARG A CA 1
ATOM 616 C C . ARG A 1 89 ? 0.911 -5.075 -8.172 1.00 90.19 89 ARG A C 1
ATOM 618 O O . ARG A 1 89 ? 0.517 -3.972 -8.541 1.00 90.19 89 ARG A O 1
ATOM 625 N N . ILE A 1 90 ? 1.614 -5.894 -8.947 1.00 88.25 90 ILE A N 1
ATOM 626 C CA . ILE A 1 90 ? 1.931 -5.599 -10.343 1.00 88.25 90 ILE A CA 1
ATOM 627 C C . ILE A 1 90 ? 1.327 -6.682 -11.221 1.00 88.25 90 ILE A C 1
ATOM 629 O O . ILE A 1 90 ? 1.704 -7.846 -11.119 1.00 88.25 90 ILE A O 1
ATOM 633 N N . ALA A 1 91 ? 0.412 -6.279 -12.093 1.00 84.56 91 ALA A N 1
ATOM 634 C CA . ALA A 1 91 ? -0.220 -7.130 -13.093 1.00 84.56 91 ALA A CA 1
ATOM 635 C C . ALA A 1 91 ? -0.362 -6.334 -14.394 1.00 84.56 91 ALA A C 1
ATOM 637 O O . ALA A 1 91 ? -0.640 -5.137 -14.346 1.00 84.56 91 ALA A O 1
ATOM 638 N N . ASP A 1 92 ? -0.120 -6.975 -15.538 1.00 84.44 92 ASP A N 1
ATOM 639 C CA . ASP A 1 92 ? -0.374 -6.412 -16.876 1.00 84.44 92 ASP A CA 1
ATOM 640 C C . ASP A 1 92 ? 0.208 -5.006 -17.105 1.00 84.44 92 ASP A C 1
ATOM 642 O O . ASP A 1 92 ? -0.458 -4.102 -17.603 1.00 84.44 92 ASP A O 1
ATOM 646 N N . ALA A 1 93 ? 1.463 -4.798 -16.687 1.00 87.12 93 ALA A N 1
ATOM 647 C CA . ALA A 1 93 ? 2.147 -3.500 -16.743 1.00 87.12 93 ALA A CA 1
ATOM 648 C C . ALA A 1 93 ? 1.420 -2.365 -15.992 1.00 87.12 93 ALA A C 1
ATOM 650 O O . ALA A 1 93 ? 1.558 -1.185 -16.318 1.00 87.12 93 ALA A O 1
ATOM 651 N N . ARG A 1 94 ? 0.662 -2.696 -14.946 1.00 90.06 94 ARG A N 1
ATOM 652 C CA . ARG A 1 94 ? 0.041 -1.742 -14.024 1.00 90.06 94 ARG A CA 1
ATOM 653 C C . ARG A 1 94 ? 0.459 -2.056 -12.598 1.00 90.06 94 ARG A C 1
ATOM 655 O O . ARG A 1 94 ? 0.609 -3.216 -12.223 1.00 90.06 94 ARG A O 1
ATOM 662 N N . VAL A 1 95 ? 0.628 -1.009 -11.801 1.00 91.12 95 VAL A N 1
ATOM 663 C CA . VAL A 1 95 ? 0.730 -1.105 -10.344 1.00 91.12 95 VAL A CA 1
ATOM 664 C C . VAL A 1 95 ? -0.657 -0.846 -9.777 1.00 91.12 95 VAL A C 1
ATOM 666 O O . VAL A 1 95 ? -1.291 0.145 -10.137 1.00 91.12 95 VAL A O 1
ATOM 669 N N . ARG A 1 96 ? -1.122 -1.718 -8.889 1.00 92.06 96 ARG A N 1
ATOM 670 C CA . ARG A 1 96 ? -2.374 -1.578 -8.148 1.00 92.06 96 ARG A CA 1
ATOM 671 C C . ARG A 1 96 ? -2.089 -1.601 -6.653 1.00 92.06 96 ARG A C 1
ATOM 673 O O . ARG A 1 96 ? -1.208 -2.335 -6.208 1.00 92.06 96 ARG A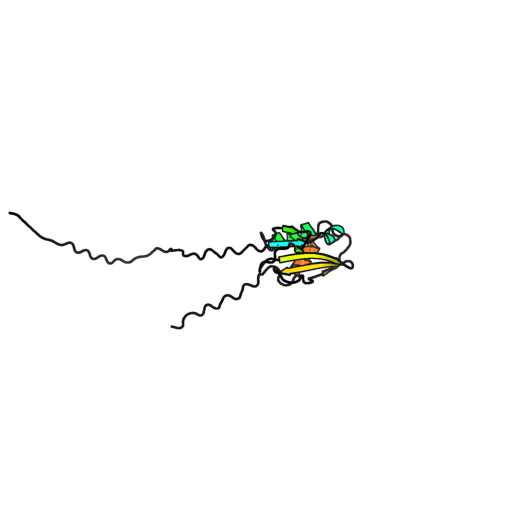 O 1
ATOM 680 N N . LEU A 1 97 ? -2.816 -0.790 -5.896 1.00 91.75 97 LEU A N 1
ATOM 681 C CA . LEU A 1 97 ? -2.736 -0.761 -4.440 1.00 91.75 97 LEU A CA 1
ATOM 682 C C . LEU A 1 97 ? -4.007 -1.380 -3.863 1.00 91.75 97 LEU A C 1
ATOM 684 O O . LEU A 1 97 ? -5.034 -0.718 -3.759 1.00 91.75 97 LEU A O 1
ATOM 688 N N . ASP A 1 98 ? -3.938 -2.662 -3.527 1.00 91.00 98 ASP A N 1
ATOM 689 C CA . ASP A 1 98 ? -5.028 -3.380 -2.871 1.00 91.00 98 ASP A CA 1
ATOM 690 C C . ASP A 1 98 ? -5.023 -3.044 -1.372 1.00 91.00 98 ASP A C 1
ATOM 692 O O . ASP A 1 98 ? -3.974 -2.737 -0.799 1.00 91.00 98 ASP A O 1
ATOM 696 N N . TRP A 1 99 ? -6.187 -3.062 -0.726 1.00 89.44 99 TRP A N 1
ATOM 697 C CA . TRP A 1 99 ? -6.324 -2.567 0.644 1.00 89.44 99 TRP A CA 1
ATOM 698 C C . TRP A 1 99 ? -7.411 -3.291 1.441 1.00 89.44 99 TRP A C 1
ATOM 700 O O . TRP A 1 99 ? -8.322 -3.895 0.881 1.00 89.44 99 TRP A O 1
ATOM 710 N N . ARG A 1 100 ? -7.309 -3.251 2.768 1.00 87.25 100 ARG A N 1
ATOM 711 C CA . ARG A 1 100 ? -8.255 -3.869 3.711 1.00 87.25 100 ARG A CA 1
ATOM 712 C C . ARG A 1 100 ? -8.270 -3.097 5.021 1.00 87.25 100 ARG A C 1
ATOM 714 O O . ARG A 1 100 ? -7.202 -2.706 5.486 1.00 87.25 100 ARG A O 1
ATOM 721 N N . HIS A 1 101 ? -9.436 -2.988 5.655 1.00 84.94 101 HIS A N 1
ATOM 722 C CA . HIS A 1 101 ? -9.551 -2.552 7.047 1.00 84.94 101 HIS A CA 1
ATOM 723 C C . HIS A 1 101 ? -9.836 -3.723 7.981 1.00 84.94 101 HIS A C 1
ATOM 725 O O . HIS A 1 101 ? -10.693 -4.554 7.698 1.00 84.94 101 HIS A O 1
ATOM 731 N N . GLY A 1 102 ? -9.131 -3.770 9.110 1.00 82.06 102 GLY A N 1
ATOM 732 C CA . GLY A 1 102 ? -9.303 -4.808 10.123 1.00 82.06 102 GLY A CA 1
ATOM 733 C C . GLY A 1 102 ? -9.365 -6.218 9.528 1.00 82.06 102 GLY A C 1
ATOM 734 O O . GLY A 1 102 ? -8.451 -6.647 8.826 1.00 82.06 102 GLY A O 1
ATOM 735 N N . ALA A 1 103 ? -10.447 -6.938 9.824 1.00 82.75 103 ALA A N 1
ATOM 736 C CA . ALA A 1 103 ? -10.660 -8.318 9.394 1.00 82.75 103 ALA A CA 1
ATOM 737 C C . ALA A 1 103 ? -11.322 -8.465 8.007 1.00 82.75 103 ALA A C 1
ATOM 739 O O . ALA A 1 103 ? -11.614 -9.590 7.604 1.00 82.75 103 ALA A O 1
ATOM 740 N N . ASP A 1 104 ? -11.574 -7.369 7.284 1.00 83.81 104 ASP A N 1
ATOM 741 C CA . ASP A 1 104 ? -12.261 -7.420 5.991 1.00 83.81 104 ASP A CA 1
ATOM 742 C C . ASP A 1 104 ? -11.458 -8.197 4.936 1.00 83.81 104 ASP A C 1
ATOM 744 O O . ASP A 1 104 ? -10.246 -8.393 5.044 1.00 83.81 104 ASP A O 1
ATOM 748 N N . ALA A 1 105 ? -12.121 -8.621 3.861 1.00 85.19 105 ALA A N 1
ATOM 749 C CA . ALA A 1 105 ? -11.420 -9.165 2.703 1.00 85.19 105 ALA A CA 1
ATOM 750 C C . ALA A 1 105 ? -10.551 -8.084 2.034 1.00 85.19 105 ALA A C 1
ATOM 752 O O . ALA A 1 105 ? -10.910 -6.906 2.007 1.00 85.19 105 ALA A O 1
ATOM 753 N N . LEU A 1 106 ? -9.413 -8.491 1.461 1.00 86.81 106 LEU A N 1
ATOM 754 C CA . LEU A 1 106 ? -8.575 -7.589 0.672 1.00 86.81 106 LEU A CA 1
ATOM 755 C C . LEU A 1 106 ? -9.352 -7.132 -0.567 1.00 86.81 106 LEU A C 1
ATOM 757 O O . LEU A 1 106 ? -9.771 -7.946 -1.390 1.00 86.81 106 LEU A O 1
ATOM 761 N N . ARG A 1 107 ? -9.542 -5.824 -0.690 1.00 88.38 107 ARG A N 1
ATOM 762 C CA . ARG A 1 107 ? -10.268 -5.193 -1.784 1.00 88.38 107 ARG A CA 1
ATOM 763 C C . ARG A 1 107 ? -9.294 -4.672 -2.834 1.00 88.38 107 ARG A C 1
ATOM 765 O O . ARG A 1 107 ? -8.262 -4.100 -2.475 1.00 88.38 107 ARG A O 1
ATOM 772 N N . PRO A 1 108 ? -9.629 -4.802 -4.127 1.00 89.69 108 PRO A N 1
ATOM 773 C CA . PRO A 1 108 ? -8.869 -4.136 -5.166 1.00 89.69 108 PRO A CA 1
ATOM 774 C C . PRO A 1 108 ? -8.994 -2.621 -4.998 1.00 89.69 108 PRO A C 1
ATOM 776 O O . PRO A 1 108 ? -10.083 -2.102 -4.733 1.00 89.69 108 PRO A O 1
ATOM 779 N N . GLY A 1 109 ? -7.877 -1.916 -5.136 1.00 89.62 109 GLY A N 1
ATOM 780 C CA . GLY A 1 109 ? -7.852 -0.458 -5.071 1.00 89.62 109 GLY A CA 1
ATOM 781 C C . GLY A 1 109 ? -7.390 0.193 -6.375 1.00 89.62 109 GLY A C 1
ATOM 782 O O . GLY A 1 109 ? -7.460 -0.428 -7.444 1.00 89.62 109 GLY A O 1
ATOM 783 N N . PRO A 1 110 ? -6.958 1.464 -6.316 1.00 91.31 110 PRO A N 1
ATOM 784 C CA . PRO A 1 110 ? -6.577 2.225 -7.494 1.00 91.31 110 PRO A CA 1
ATOM 785 C C . PRO A 1 110 ? -5.400 1.572 -8.212 1.00 91.31 110 PRO A C 1
ATOM 787 O O . PRO A 1 110 ? -4.545 0.922 -7.603 1.00 91.31 110 PRO A O 1
ATOM 790 N N . SER A 1 111 ? -5.360 1.755 -9.532 1.00 92.12 111 SER A N 1
ATOM 791 C CA . SER A 1 111 ? -4.283 1.250 -10.377 1.00 92.12 111 SER A CA 1
ATOM 792 C C . SER A 1 111 ? -3.771 2.318 -11.330 1.00 92.12 111 SER A C 1
ATOM 794 O O . SER A 1 111 ? -4.528 3.135 -11.856 1.00 92.12 111 SER A O 1
ATOM 796 N N . ALA A 1 112 ? -2.474 2.275 -11.598 1.00 90.75 112 ALA A N 1
ATOM 797 C CA . ALA A 1 112 ? -1.790 3.194 -12.487 1.00 90.75 112 ALA A CA 1
ATOM 798 C C . ALA A 1 112 ? -0.855 2.419 -13.428 1.00 90.75 112 ALA A C 1
ATOM 800 O O . ALA A 1 112 ? -0.319 1.377 -13.044 1.00 90.75 112 ALA A O 1
ATOM 801 N N . PRO A 1 113 ? -0.663 2.891 -14.671 1.00 90.56 113 PRO A N 1
ATOM 802 C CA . PRO A 1 113 ? 0.263 2.259 -15.601 1.00 90.56 113 PRO A CA 1
ATOM 803 C C . PRO A 1 113 ? 1.697 2.322 -15.061 1.00 90.56 113 PRO A C 1
ATOM 805 O O . PRO A 1 113 ? 2.173 3.381 -14.648 1.00 90.56 113 PRO A O 1
ATOM 808 N N . LEU A 1 114 ? 2.385 1.183 -15.089 1.00 87.19 114 LEU A N 1
ATOM 809 C CA . LEU A 1 114 ? 3.797 1.066 -14.760 1.00 87.19 114 LEU A CA 1
ATOM 810 C C . LEU A 1 114 ? 4.602 1.455 -15.998 1.00 87.19 114 LEU A C 1
ATOM 812 O O . LEU A 1 114 ? 4.652 0.713 -16.977 1.00 87.19 114 LEU A O 1
ATOM 816 N N . ARG A 1 115 ? 5.223 2.634 -15.966 1.00 85.38 115 ARG A N 1
ATOM 817 C CA . ARG A 1 115 ? 6.127 3.056 -17.038 1.00 85.38 115 ARG A CA 1
ATOM 818 C C . ARG A 1 115 ? 7.557 2.608 -16.719 1.00 85.38 115 ARG A C 1
ATOM 820 O O . ARG A 1 115 ? 7.980 2.759 -15.570 1.00 85.38 115 ARG A O 1
ATOM 827 N N . PRO A 1 116 ? 8.317 2.105 -17.704 1.00 79.81 116 PRO A N 1
ATOM 828 C CA . PRO A 1 116 ? 9.743 1.854 -17.534 1.00 79.81 116 PRO A CA 1
ATOM 829 C C . PRO A 1 116 ? 10.461 3.121 -17.058 1.00 79.81 116 PRO A C 1
ATOM 831 O O . PRO A 1 116 ? 10.201 4.209 -17.569 1.00 79.81 116 PRO A O 1
ATOM 83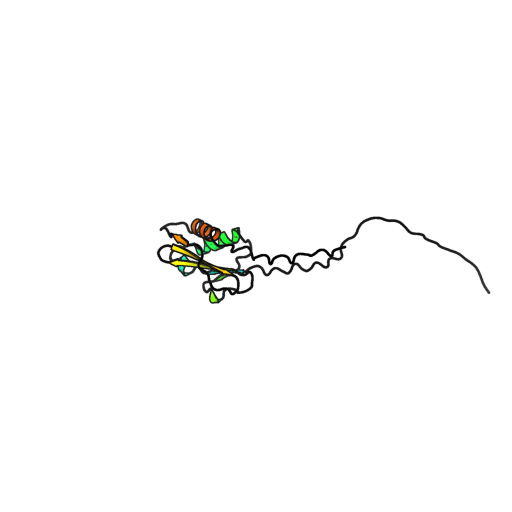4 N N . GLY A 1 117 ? 11.320 2.992 -16.047 1.00 79.75 117 GLY A N 1
ATOM 835 C CA . GLY A 1 117 ? 12.049 4.127 -15.468 1.00 79.75 117 GLY A CA 1
ATOM 836 C C . GLY A 1 117 ? 11.196 5.108 -14.652 1.00 79.75 117 GLY A C 1
ATOM 837 O O . GLY A 1 117 ? 11.706 6.144 -14.232 1.00 79.75 117 GLY A O 1
ATOM 838 N N . ALA A 1 118 ? 9.912 4.818 -14.404 1.00 80.56 118 ALA A N 1
ATOM 839 C CA . ALA A 1 118 ? 9.094 5.656 -13.536 1.00 80.56 118 ALA A CA 1
ATOM 840 C C . ALA A 1 118 ? 9.640 5.664 -12.106 1.00 80.56 118 ALA A C 1
ATOM 842 O O . ALA A 1 118 ? 9.894 4.615 -11.513 1.00 80.56 118 ALA A O 1
ATOM 843 N N . ALA A 1 119 ? 9.743 6.857 -11.521 1.00 87.56 119 ALA A N 1
ATOM 844 C CA . ALA A 1 119 ? 10.072 6.980 -10.113 1.00 87.56 119 ALA A CA 1
ATOM 845 C C . ALA A 1 119 ? 8.930 6.397 -9.251 1.00 87.56 119 ALA A C 1
ATOM 847 O O . ALA A 1 119 ? 7.764 6.767 -9.444 1.00 87.56 119 ALA A O 1
ATOM 848 N N . PRO A 1 120 ? 9.233 5.538 -8.261 1.00 87.06 120 PRO A N 1
ATOM 849 C CA . PRO A 1 120 ? 8.216 4.921 -7.411 1.00 87.06 120 PRO A CA 1
ATOM 850 C C . PRO A 1 120 ? 7.451 5.939 -6.555 1.00 87.06 120 PRO A C 1
ATOM 852 O O . PRO A 1 120 ? 6.253 5.785 -6.337 1.00 87.06 120 PRO A O 1
ATOM 855 N N . GLY A 1 121 ? 8.117 7.006 -6.100 1.00 88.19 121 GLY A N 1
ATOM 856 C CA . GLY A 1 121 ? 7.541 8.033 -5.221 1.00 88.19 121 GLY A CA 1
ATOM 857 C C . GLY A 1 121 ? 6.244 8.660 -5.748 1.00 88.19 121 GLY A C 1
ATOM 858 O O . GLY A 1 121 ? 5.200 8.512 -5.107 1.00 88.19 121 GLY A O 1
ATOM 859 N N . PRO A 1 122 ? 6.275 9.349 -6.904 1.00 89.44 122 PRO A N 1
ATOM 860 C CA . PRO A 1 122 ? 5.088 9.972 -7.490 1.00 89.44 122 PRO A CA 1
ATOM 861 C C . PRO A 1 122 ? 3.961 8.977 -7.783 1.00 89.44 122 PRO A C 1
ATOM 863 O O . PRO A 1 122 ? 2.794 9.279 -7.539 1.00 89.44 122 PRO A O 1
ATOM 866 N N . LEU A 1 123 ? 4.311 7.780 -8.265 1.00 89.44 123 LEU A N 1
ATOM 867 C CA . LEU A 1 123 ? 3.344 6.730 -8.571 1.00 89.44 123 LEU A CA 1
ATOM 868 C C . LEU A 1 123 ? 2.593 6.287 -7.313 1.00 89.44 123 LEU A C 1
ATOM 870 O O . LEU A 1 123 ? 1.366 6.260 -7.293 1.00 89.44 123 LEU A O 1
ATOM 874 N N . VAL A 1 124 ? 3.330 5.987 -6.246 1.00 89.00 124 VAL A N 1
ATOM 875 C CA . VAL A 1 124 ? 2.757 5.516 -4.986 1.00 89.00 124 VAL A CA 1
ATOM 876 C C . VAL A 1 124 ? 1.936 6.602 -4.293 1.00 89.00 124 VAL A C 1
ATOM 878 O O . VAL A 1 124 ? 0.852 6.315 -3.791 1.00 89.00 124 VAL A O 1
ATOM 881 N N . ARG A 1 125 ? 2.396 7.860 -4.307 1.00 87.50 125 ARG A N 1
ATOM 882 C CA . ARG A 1 125 ? 1.622 8.990 -3.765 1.00 87.50 125 ARG A CA 1
ATOM 883 C C . ARG A 1 125 ? 0.276 9.144 -4.461 1.00 87.50 125 ARG A C 1
ATOM 885 O O . ARG A 1 125 ? -0.726 9.343 -3.785 1.00 87.50 125 ARG A O 1
ATOM 892 N N . ARG A 1 126 ? 0.251 9.011 -5.789 1.00 89.00 126 ARG A N 1
ATOM 893 C CA . ARG A 1 126 ? -0.993 9.040 -6.561 1.00 89.00 126 ARG A CA 1
ATOM 894 C C . ARG A 1 126 ? -1.923 7.894 -6.167 1.00 89.00 126 ARG A C 1
ATOM 896 O O . ARG A 1 126 ? -3.083 8.138 -5.877 1.00 89.00 126 ARG A O 1
ATOM 903 N N . LEU A 1 127 ? -1.403 6.669 -6.091 1.00 89.62 127 LEU A N 1
ATOM 904 C CA . LEU A 1 127 ? -2.197 5.503 -5.689 1.00 89.62 127 LEU A CA 1
ATOM 905 C C . LEU A 1 127 ? -2.784 5.647 -4.281 1.00 89.62 127 LEU A C 1
ATOM 907 O O . LEU A 1 127 ? -3.916 5.246 -4.056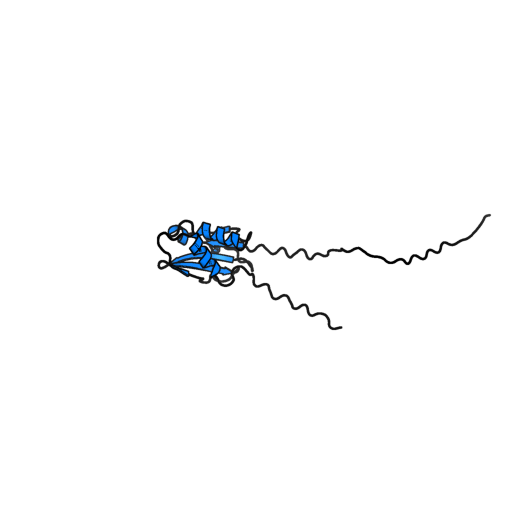 1.00 89.62 127 LEU A O 1
ATOM 911 N N . LEU A 1 128 ? -2.042 6.226 -3.337 1.00 86.38 128 LEU A N 1
ATOM 912 C CA . LEU A 1 12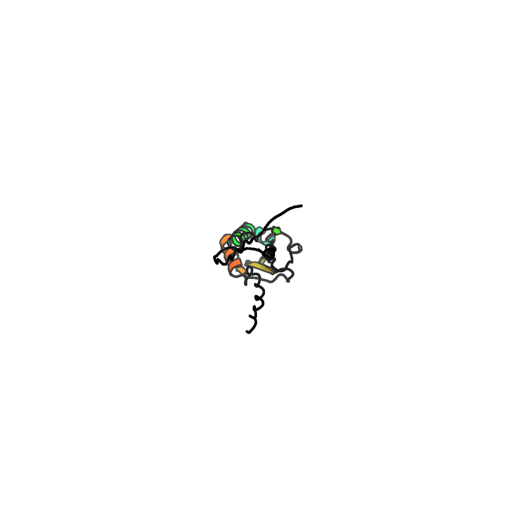8 ? -2.561 6.504 -1.997 1.00 86.38 128 LEU A CA 1
ATOM 913 C C . LEU A 1 128 ? -3.640 7.591 -1.994 1.00 86.38 128 LEU A C 1
ATOM 915 O O . LEU A 1 128 ? -4.605 7.470 -1.247 1.00 86.38 128 LEU A O 1
ATOM 919 N N . ALA A 1 129 ? -3.481 8.637 -2.809 1.00 85.19 129 ALA A N 1
ATOM 920 C CA . ALA A 1 129 ? -4.456 9.721 -2.923 1.00 85.19 129 ALA A CA 1
ATOM 921 C C . ALA A 1 129 ? -5.777 9.260 -3.562 1.00 85.19 129 ALA A C 1
ATOM 923 O O . ALA A 1 129 ? -6.841 9.719 -3.160 1.00 85.19 129 ALA A O 1
ATOM 924 N N . ASP A 1 130 ? -5.704 8.327 -4.514 1.00 86.38 130 ASP A N 1
ATOM 925 C CA . ASP A 1 130 ? -6.864 7.753 -5.207 1.00 86.38 130 ASP A CA 1
ATOM 926 C C . ASP A 1 130 ? -7.546 6.625 -4.403 1.00 86.38 130 ASP A C 1
ATOM 928 O O . ASP A 1 130 ? -8.529 6.030 -4.855 1.00 86.38 130 ASP A O 1
ATOM 932 N N . LEU A 1 131 ? -7.017 6.271 -3.227 1.00 82.00 131 LEU A N 1
ATOM 933 C CA . LEU A 1 131 ? -7.555 5.182 -2.424 1.00 82.00 131 LEU A CA 1
ATOM 934 C C . LEU A 1 131 ? -8.801 5.671 -1.660 1.00 82.00 131 LEU A C 1
ATOM 936 O O . LEU A 1 131 ? -8.746 6.722 -1.018 1.00 82.00 131 LEU A O 1
ATOM 940 N N . PRO A 1 132 ? -9.935 4.946 -1.702 1.00 69.94 132 PRO A N 1
ATOM 941 C CA . PRO A 1 132 ? -11.161 5.387 -1.043 1.00 69.94 132 PRO A CA 1
ATOM 942 C C . PRO A 1 132 ? -11.012 5.359 0.487 1.00 69.94 132 PRO A C 1
ATOM 944 O O . PRO A 1 132 ? -11.014 4.296 1.099 1.00 69.94 132 PRO A O 1
ATOM 947 N N . ASP A 1 133 ? -10.871 6.553 1.065 1.00 66.19 133 ASP A N 1
ATOM 948 C CA . ASP A 1 133 ? -10.844 6.890 2.499 1.00 66.19 133 ASP A CA 1
ATOM 949 C C . ASP A 1 133 ? -10.060 5.923 3.432 1.00 66.19 133 ASP A C 1
ATOM 951 O O . ASP A 1 133 ? -10.617 5.411 4.402 1.00 66.19 133 ASP A O 1
ATOM 955 N N . PRO A 1 134 ? -8.757 5.656 3.190 1.00 56.06 134 PRO A N 1
ATOM 956 C CA . PRO A 1 134 ? -7.980 4.672 3.965 1.00 56.06 134 PRO A CA 1
ATOM 957 C C . PRO A 1 134 ? -7.584 5.076 5.381 1.00 56.06 134 PRO A C 1
ATOM 959 O O . PRO A 1 134 ? -7.093 4.244 6.143 1.00 56.06 134 PRO A O 1
ATOM 962 N N . LEU A 1 135 ? -7.643 6.369 5.698 1.00 57.50 135 LEU A N 1
ATOM 963 C CA . LEU A 1 135 ? -6.989 6.931 6.886 1.00 57.50 135 LEU A CA 1
ATOM 964 C C . LEU A 1 135 ? -7.951 7.646 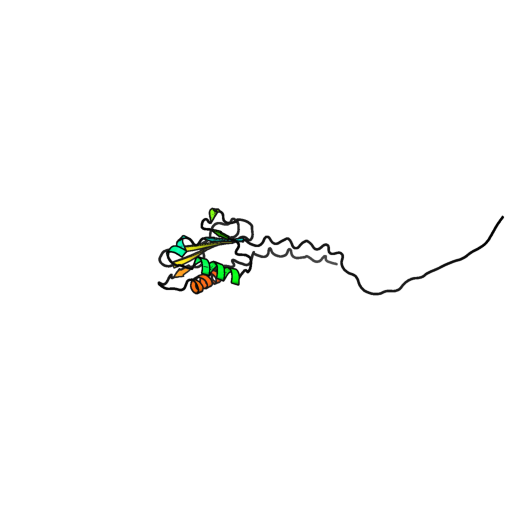7.822 1.00 57.50 135 LEU A C 1
ATOM 966 O O . LEU A 1 135 ? -7.550 8.044 8.916 1.00 57.50 135 LEU A O 1
ATOM 970 N N . ARG A 1 136 ? -9.224 7.771 7.442 1.00 51.25 136 ARG A N 1
ATOM 971 C CA . ARG A 1 136 ? -10.269 8.046 8.412 1.00 51.25 136 ARG A CA 1
ATOM 972 C C . ARG A 1 136 ? -10.800 6.700 8.879 1.00 51.25 136 ARG A C 1
ATOM 974 O O . ARG A 1 136 ? -11.602 6.097 8.167 1.00 51.25 136 ARG A O 1
ATOM 981 N N . PRO A 1 137 ? -10.437 6.218 10.086 1.00 44.59 137 PRO A N 1
ATOM 982 C CA . PRO A 1 137 ? -11.376 5.346 10.772 1.00 44.59 137 PRO A CA 1
ATOM 983 C C . PRO A 1 137 ? -12.703 6.093 10.711 1.00 44.59 137 PRO A C 1
ATOM 985 O O . PRO A 1 137 ? -12.736 7.254 11.124 1.00 44.59 137 PRO A O 1
ATOM 988 N N . LYS A 1 138 ? -13.750 5.502 10.109 1.00 45.31 138 LYS A N 1
ATOM 989 C CA . LYS A 1 138 ? -15.102 6.061 10.190 1.00 45.31 138 LYS A CA 1
ATOM 990 C C . LYS A 1 138 ? -15.292 6.380 11.659 1.00 45.31 138 LYS A C 1
ATOM 992 O O . LYS A 1 138 ? -15.414 5.455 12.464 1.00 45.31 138 LYS A O 1
ATOM 997 N N . ALA A 1 139 ? -15.198 7.661 12.014 1.00 40.91 139 ALA A N 1
ATOM 998 C CA . ALA A 1 139 ? -15.475 8.100 13.356 1.00 40.91 139 ALA A CA 1
ATOM 999 C C . ALA A 1 139 ? -16.883 7.576 13.567 1.00 40.91 139 ALA A C 1
ATOM 1001 O O . ALA A 1 139 ? -17.790 7.973 12.829 1.00 40.91 139 ALA A O 1
ATOM 1002 N N . ARG A 1 140 ? -17.035 6.564 14.435 1.00 42.09 140 ARG A N 1
ATOM 1003 C CA . ARG A 1 140 ? -18.361 6.097 14.822 1.00 42.09 140 ARG A CA 1
ATOM 1004 C C . ARG A 1 140 ? -19.126 7.371 15.104 1.00 42.09 140 ARG A C 1
ATOM 1006 O O . ARG A 1 140 ? -18.606 8.208 15.848 1.00 42.09 140 ARG A O 1
ATOM 1013 N N . ALA A 1 141 ? -20.250 7.545 14.408 1.00 39.50 141 ALA A N 1
ATOM 1014 C CA . ALA A 1 141 ? -21.146 8.661 14.629 1.00 39.50 141 ALA A CA 1
ATOM 1015 C C . ALA A 1 141 ? -21.168 8.903 16.137 1.00 39.50 141 ALA A C 1
ATOM 1017 O O . ALA A 1 141 ? -21.431 7.965 16.897 1.00 39.50 141 ALA A O 1
ATOM 1018 N N . ARG A 1 142 ? -20.736 10.099 16.563 1.00 42.84 142 ARG A N 1
ATOM 1019 C CA . ARG A 1 142 ? -20.900 10.524 17.954 1.00 42.84 142 ARG A CA 1
ATOM 1020 C C . ARG A 1 142 ? -22.338 10.133 18.301 1.00 42.84 142 ARG A C 1
ATOM 1022 O O . ARG A 1 142 ? -23.212 10.537 17.528 1.00 42.84 142 ARG A O 1
ATOM 1029 N N . PRO A 1 143 ? -22.607 9.325 19.345 1.00 47.09 143 PRO A N 1
ATOM 1030 C CA . PRO A 1 143 ? -23.980 9.215 19.804 1.00 47.09 143 PRO A CA 1
ATOM 1031 C C . PRO A 1 143 ? -24.441 10.656 20.002 1.00 47.09 143 PRO A C 1
ATOM 1033 O O . PRO A 1 143 ? -23.724 11.441 20.633 1.00 47.09 143 PRO A O 1
ATOM 1036 N N . ALA A 1 144 ? -25.519 11.030 19.309 1.00 47.69 144 ALA A N 1
ATOM 1037 C CA . ALA A 1 144 ? -26.116 12.339 19.469 1.00 47.69 144 ALA A CA 1
ATOM 1038 C C . ALA A 1 144 ? -26.322 12.503 20.971 1.00 47.69 144 ALA A C 1
ATOM 1040 O O . ALA A 1 144 ? -26.985 11.685 21.607 1.00 47.69 144 ALA A O 1
ATOM 1041 N N . PHE A 1 145 ? -25.609 13.461 21.553 1.00 50.59 145 PHE A N 1
ATOM 1042 C CA . PHE A 1 145 ? -25.862 13.849 22.920 1.00 50.59 145 PHE A CA 1
ATOM 1043 C C . PHE A 1 145 ? -27.215 14.543 22.857 1.00 50.59 145 PHE A C 1
ATOM 1045 O O . PHE A 1 145 ? -27.281 15.692 22.428 1.00 50.59 145 PHE A O 1
ATOM 1052 N N . ASP A 1 146 ? -28.273 13.792 23.144 1.00 48.31 146 ASP A N 1
ATOM 1053 C CA . ASP A 1 146 ? -29.603 14.334 23.373 1.00 48.31 146 ASP A CA 1
ATOM 1054 C C . ASP A 1 146 ? -29.498 15.162 24.659 1.00 48.31 146 ASP A C 1
ATOM 1056 O O . ASP A 1 146 ? -29.209 14.593 25.721 1.00 48.31 146 ASP A O 1
ATOM 1060 N N . PRO A 1 147 ? -29.575 16.503 24.597 1.00 60.00 147 PRO A N 1
ATOM 1061 C CA . PRO A 1 147 ? -29.662 17.276 25.820 1.00 60.00 147 PRO A CA 1
ATOM 1062 C C . PRO A 1 147 ? -30.985 16.908 26.511 1.00 60.00 147 PRO A C 1
ATOM 1064 O O . PRO A 1 147 ? -31.999 16.782 25.827 1.00 60.00 147 PRO A O 1
ATOM 1067 N N . PRO A 1 148 ? -31.009 16.730 27.843 1.00 58.53 148 PRO A N 1
ATOM 1068 C CA . PRO A 1 148 ? -32.276 16.570 28.540 1.00 58.53 148 PRO A CA 1
ATOM 1069 C C . PRO A 1 148 ? -33.131 17.820 28.295 1.00 58.53 148 PRO A C 1
ATOM 1071 O O . PRO A 1 148 ? -32.690 18.940 28.564 1.00 58.53 148 PRO A O 1
ATOM 1074 N N . GLU A 1 149 ? -34.321 17.617 27.726 1.00 52.94 149 GLU A N 1
ATOM 1075 C CA . GLU A 1 149 ? -35.382 18.626 27.692 1.00 52.94 149 GLU A CA 1
ATOM 1076 C C . GLU A 1 149 ? -35.772 19.034 29.132 1.00 52.94 149 GLU A C 1
ATOM 1078 O O . GLU A 1 149 ? -35.550 18.252 30.062 1.00 52.94 149 GLU A O 1
ATOM 1083 N N . PRO A 1 150 ? -36.256 20.278 29.312 1.00 68.19 150 PRO A N 1
ATOM 1084 C CA . PRO A 1 150 ? -36.063 21.108 30.510 1.00 68.19 150 PRO A CA 1
ATOM 1085 C C . PRO A 1 150 ? -36.667 20.591 31.820 1.00 68.19 150 PRO A C 1
ATOM 1087 O O . PRO A 1 150 ? -37.755 19.973 31.794 1.00 68.19 150 PRO A O 1
#

Organism: NCBI:txid1964209

Radius of gyration: 29.88 Å; chains: 1; bounding box: 49×49×113 Å

pLDDT: mean 70.56, std 18.64, range [34.41, 92.12]

Secondary structure (DSSP, 8-state):
---------------------------------PPPEEEE-HHHHTTSTTHHHHHHHHHHHHSTTTEEEE-S-GGGS--STT-EEEEEEEETTEEEEEEEETTSPPBP--EEE--TT--HHHHHHHHHHTSSS-S-----------PPP-

Foldseek 3Di:
DDDDDDDDDDDDDDDDDDDDDDPDPPPPPPPPPQAAEEEACPQVCVVAPCLRVLLLVLCCVVRPPNHDYYDNDCVPQAQDQRHKYWYWDDDPQKTWIWMDGRNDDTHTFDIDGNDVPDHSNVVSNVRVVRGPPRHDSPPPPDPPPPDPDD